Protein AF-A0A6J1TEY6-F1 (afdb_monomer)

Structure (mmCIF, N/CA/C/O backbone):
data_AF-A0A6J1TEY6-F1
#
_entry.id   AF-A0A6J1TEY6-F1
#
loop_
_atom_site.group_PDB
_atom_site.id
_atom_site.type_symbol
_atom_site.label_atom_id
_atom_site.label_alt_id
_atom_site.label_comp_id
_atom_site.label_asym_id
_atom_site.label_entity_id
_atom_site.label_seq_id
_atom_site.pdbx_PDB_ins_code
_atom_site.Cartn_x
_atom_site.Cartn_y
_atom_site.Cartn_z
_atom_site.occupancy
_atom_site.B_iso_or_equiv
_atom_site.auth_seq_id
_atom_site.auth_comp_id
_atom_site.auth_asym_id
_atom_site.auth_atom_id
_atom_site.pdbx_PDB_model_num
ATOM 1 N N . MET A 1 1 ? 63.073 -0.459 -42.921 1.00 37.31 1 MET A N 1
ATOM 2 C CA . MET A 1 1 ? 64.146 0.445 -42.456 1.00 37.31 1 MET A CA 1
ATOM 3 C C . MET A 1 1 ? 63.465 1.670 -41.885 1.00 37.31 1 MET A C 1
ATOM 5 O O . MET A 1 1 ? 62.864 2.419 -42.639 1.00 37.31 1 MET A O 1
ATOM 9 N N . ALA A 1 2 ? 63.424 1.766 -40.558 1.00 38.50 2 ALA A N 1
ATOM 10 C CA . ALA A 1 2 ? 62.817 2.881 -39.847 1.00 38.50 2 ALA A CA 1
ATOM 11 C C . ALA A 1 2 ? 63.891 3.942 -39.597 1.00 38.50 2 ALA A C 1
ATOM 13 O O . ALA A 1 2 ? 64.933 3.633 -39.025 1.00 38.50 2 ALA A O 1
ATOM 14 N N . ALA A 1 3 ? 63.623 5.167 -40.027 1.00 47.59 3 ALA A N 1
ATOM 15 C CA . ALA A 1 3 ? 64.292 6.358 -39.542 1.00 47.59 3 ALA A CA 1
ATOM 16 C C . ALA A 1 3 ? 63.214 7.430 -39.407 1.00 47.59 3 ALA A C 1
ATOM 18 O O . ALA A 1 3 ? 62.600 7.821 -40.396 1.00 47.59 3 ALA A O 1
ATOM 19 N N . SER A 1 4 ? 62.958 7.856 -38.177 1.00 41.41 4 SER A N 1
ATOM 20 C CA . SER A 1 4 ? 62.371 9.163 -37.924 1.00 41.41 4 SER A CA 1
ATOM 21 C C . SER A 1 4 ? 62.856 9.621 -36.557 1.00 41.41 4 SER A C 1
ATOM 23 O O . SER A 1 4 ? 62.302 9.270 -35.517 1.00 41.41 4 SER A O 1
ATOM 25 N N . ASP A 1 5 ? 63.960 10.357 -36.595 1.00 55.81 5 ASP A N 1
ATOM 26 C CA . ASP A 1 5 ? 64.395 11.256 -35.539 1.00 55.81 5 ASP A CA 1
ATOM 27 C C . ASP A 1 5 ? 63.301 12.287 -35.251 1.00 55.81 5 ASP A C 1
ATOM 29 O O . ASP A 1 5 ? 62.919 13.044 -36.140 1.00 55.81 5 ASP A O 1
ATOM 33 N N . THR A 1 6 ? 62.878 12.383 -33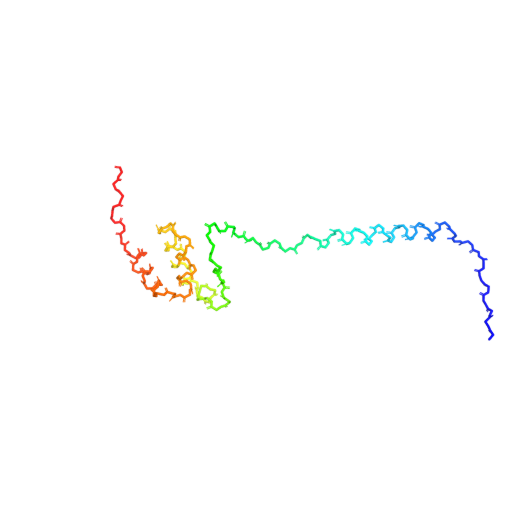.991 1.00 51.00 6 THR A N 1
ATOM 34 C CA . THR A 1 6 ? 62.522 13.663 -33.362 1.00 51.00 6 THR A CA 1
ATOM 35 C C . THR A 1 6 ? 62.900 13.607 -31.883 1.00 51.00 6 THR A C 1
ATOM 37 O O . THR A 1 6 ? 62.098 13.247 -31.023 1.00 51.00 6 THR A O 1
ATOM 40 N N . ASN A 1 7 ? 64.149 13.965 -31.586 1.00 49.22 7 ASN A N 1
ATOM 41 C CA . ASN A 1 7 ? 64.579 14.410 -30.266 1.00 49.22 7 ASN A CA 1
ATOM 42 C C . ASN A 1 7 ? 64.385 15.932 -30.193 1.00 49.22 7 ASN A C 1
ATOM 44 O O . ASN A 1 7 ? 65.042 16.674 -30.922 1.00 49.22 7 ASN A O 1
ATOM 48 N N . GLY A 1 8 ? 63.484 16.407 -29.331 1.00 47.94 8 GLY A N 1
ATOM 49 C CA . GLY A 1 8 ? 63.361 17.837 -29.064 1.00 47.94 8 GLY A CA 1
ATOM 50 C C . GLY A 1 8 ? 62.107 18.233 -28.289 1.00 47.94 8 GLY A C 1
ATOM 51 O O . GLY A 1 8 ? 61.031 18.318 -28.861 1.00 47.94 8 GLY A O 1
ATOM 52 N N . ARG A 1 9 ? 62.299 18.594 -27.011 1.00 45.91 9 ARG A N 1
ATOM 53 C CA . ARG A 1 9 ? 61.389 19.401 -26.162 1.00 45.91 9 ARG A CA 1
ATOM 54 C C . ARG A 1 9 ? 60.030 18.765 -25.820 1.00 45.91 9 ARG A C 1
ATOM 56 O O . ARG A 1 9 ? 59.016 19.076 -26.427 1.00 45.91 9 ARG A O 1
ATOM 63 N N . GLY A 1 10 ? 59.980 17.988 -24.733 1.00 43.03 10 GLY A N 1
ATOM 64 C CA . GLY A 1 10 ? 58.694 17.579 -24.135 1.00 43.03 10 GLY A CA 1
ATOM 65 C C . GLY A 1 10 ? 58.723 16.992 -22.716 1.00 43.03 10 GLY A C 1
ATOM 66 O O . GLY A 1 10 ? 57.665 16.668 -22.183 1.00 43.03 10 GLY A O 1
ATOM 67 N N . GLY A 1 11 ? 59.896 16.870 -22.079 1.00 44.81 11 GLY A N 1
ATOM 68 C CA . GLY A 1 11 ? 60.065 16.107 -20.830 1.00 44.81 11 GLY A CA 1
ATOM 69 C C . GLY A 1 11 ? 59.266 16.606 -19.617 1.00 44.81 11 GLY A C 1
ATOM 70 O O . GLY A 1 11 ? 58.921 15.807 -18.754 1.00 44.81 11 GLY A O 1
ATOM 71 N N . SER A 1 12 ? 58.908 17.893 -19.560 1.00 48.31 12 SER A N 1
ATOM 72 C CA . SER A 1 12 ? 58.092 18.444 -18.461 1.00 48.31 12 SER A CA 1
ATOM 73 C C . SER A 1 12 ? 56.587 18.432 -18.752 1.00 48.31 12 SER A C 1
ATOM 75 O O . SER A 1 12 ? 55.787 18.438 -17.820 1.00 48.31 12 SER A O 1
ATOM 77 N N . VAL A 1 13 ? 56.187 18.390 -20.029 1.00 50.53 13 VAL A N 1
ATOM 78 C CA . VAL A 1 13 ? 54.770 18.402 -20.437 1.00 50.53 13 VAL A CA 1
ATOM 79 C C . VAL A 1 13 ? 54.162 17.009 -20.278 1.00 50.53 13 VAL A C 1
ATOM 81 O O . VAL A 1 13 ? 53.042 16.894 -19.797 1.00 50.53 13 VAL A O 1
ATOM 84 N N . ALA A 1 14 ? 54.929 15.954 -20.575 1.00 53.53 14 ALA A N 1
ATOM 85 C CA . ALA A 1 14 ? 54.479 14.569 -20.437 1.00 53.53 14 ALA A CA 1
ATOM 86 C C . ALA A 1 14 ? 54.209 14.172 -18.973 1.00 53.53 14 ALA A C 1
ATOM 88 O O . ALA A 1 14 ? 53.196 13.545 -18.688 1.00 53.53 14 ALA A O 1
ATOM 89 N N . LEU A 1 15 ? 55.059 14.591 -18.026 1.00 57.12 15 LEU A N 1
ATOM 90 C CA . LEU A 1 15 ? 54.840 14.326 -16.597 1.00 57.12 15 LEU A CA 1
ATOM 91 C C . LEU A 1 15 ? 53.605 15.065 -16.065 1.00 57.12 15 LEU A C 1
ATOM 93 O O . LEU A 1 15 ? 52.786 14.468 -15.371 1.00 57.12 15 LEU A O 1
ATOM 97 N N . GLY A 1 16 ? 53.431 16.339 -16.435 1.00 59.16 16 GLY A N 1
ATOM 98 C CA . GLY A 1 16 ? 52.255 17.126 -16.050 1.00 59.16 16 GLY A CA 1
ATOM 99 C C . GLY A 1 16 ? 50.954 16.602 -16.668 1.00 59.16 16 GLY A C 1
ATOM 100 O O . GLY A 1 16 ? 49.934 16.540 -15.986 1.00 59.16 16 GLY A O 1
ATOM 101 N N . GLN A 1 17 ? 50.998 16.162 -17.930 1.00 67.06 17 GLN A N 1
ATOM 102 C CA . GLN A 1 17 ? 49.862 15.540 -18.617 1.00 67.06 17 GLN A CA 1
ATOM 103 C C . GLN A 1 17 ? 49.495 14.182 -18.012 1.00 67.06 17 GLN A C 1
ATOM 105 O O . GLN A 1 17 ? 48.311 13.917 -17.819 1.00 67.06 17 GLN A O 1
ATOM 110 N N . CYS A 1 18 ? 50.479 13.356 -17.643 1.00 71.75 18 CYS A N 1
ATOM 111 C CA . CYS A 1 18 ? 50.233 12.089 -16.954 1.00 71.75 18 CYS A CA 1
ATOM 112 C C . CYS A 1 18 ? 49.621 12.297 -15.564 1.00 71.75 18 CYS A C 1
ATOM 114 O O . CYS A 1 18 ? 48.720 11.555 -15.184 1.00 71.75 18 CYS A O 1
ATOM 116 N N . LEU A 1 19 ? 50.063 13.316 -14.819 1.00 77.69 19 LEU A N 1
ATOM 117 C CA . LEU A 1 19 ? 49.500 13.637 -13.505 1.00 77.69 19 LEU A CA 1
ATOM 118 C C . LEU A 1 19 ? 48.070 14.179 -13.610 1.00 77.69 19 LEU A C 1
ATOM 120 O O . LEU A 1 19 ? 47.204 13.742 -12.860 1.00 77.69 19 LEU A O 1
ATOM 124 N N . LEU A 1 20 ? 47.792 15.070 -14.567 1.00 78.38 20 LEU A N 1
ATOM 125 C CA . LEU A 1 20 ? 46.431 15.547 -14.834 1.00 78.38 20 LEU A CA 1
ATOM 126 C C . LEU A 1 20 ? 45.501 14.406 -15.255 1.00 78.38 20 LEU A C 1
ATOM 128 O O . LEU A 1 20 ? 44.392 14.305 -14.737 1.00 78.38 20 LEU A O 1
ATOM 132 N N . ALA A 1 21 ? 45.960 13.519 -16.141 1.00 83.06 21 ALA A N 1
ATOM 133 C CA . ALA A 1 21 ? 45.202 12.338 -16.536 1.00 83.06 21 ALA A CA 1
ATOM 134 C C . ALA A 1 21 ? 44.947 11.410 -15.338 1.00 83.06 21 ALA A C 1
ATOM 136 O O . ALA A 1 21 ? 43.818 10.972 -15.143 1.00 83.06 21 ALA A O 1
ATOM 137 N N . ALA A 1 22 ? 45.955 11.174 -14.492 1.00 82.88 22 ALA A N 1
ATOM 138 C CA . ALA A 1 22 ? 45.809 10.365 -13.284 1.00 82.88 22 ALA A CA 1
ATOM 139 C C . ALA A 1 22 ? 44.807 10.976 -12.288 1.00 82.88 22 ALA A C 1
ATOM 141 O O . ALA A 1 22 ? 43.991 10.248 -11.729 1.00 82.88 22 ALA A O 1
ATOM 14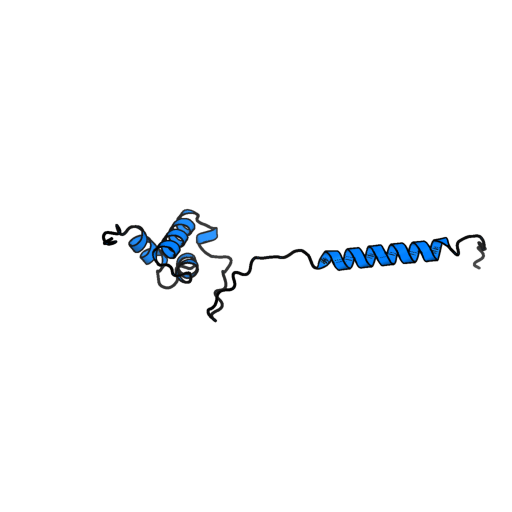2 N N . VAL A 1 23 ? 44.811 12.302 -12.106 1.00 85.31 23 VAL A N 1
ATOM 143 C CA . VAL A 1 23 ? 43.855 13.011 -11.235 1.00 85.31 23 VAL A CA 1
ATOM 144 C C . VAL A 1 23 ? 42.435 12.964 -11.803 1.00 85.31 23 VAL A C 1
ATOM 146 O O . VAL A 1 23 ? 41.494 12.708 -11.057 1.00 85.31 23 VAL A O 1
ATOM 149 N N . LEU A 1 24 ? 42.259 13.159 -13.114 1.00 80.56 24 LEU A N 1
ATOM 150 C CA . LEU A 1 24 ? 40.945 13.081 -13.764 1.00 80.56 24 LEU A CA 1
ATOM 151 C C . LEU A 1 24 ? 40.369 11.660 -13.722 1.00 80.56 24 LEU A C 1
ATOM 153 O O . LEU A 1 24 ? 39.186 11.496 -13.436 1.00 80.56 24 LEU A O 1
ATOM 157 N N . VAL A 1 25 ? 41.204 10.639 -13.941 1.00 84.75 25 VAL A N 1
ATOM 158 C CA . VAL A 1 25 ? 40.811 9.226 -13.835 1.00 84.75 25 VAL A CA 1
ATOM 159 C C . VAL A 1 25 ? 40.457 8.868 -12.391 1.00 84.75 25 VAL A C 1
ATOM 161 O O . VAL A 1 25 ? 39.417 8.255 -12.162 1.00 84.75 25 VAL A O 1
ATOM 164 N N . ALA A 1 26 ? 41.252 9.303 -11.407 1.00 81.75 26 ALA A N 1
ATOM 165 C CA . ALA A 1 26 ? 40.945 9.098 -9.991 1.00 81.75 26 ALA A CA 1
ATOM 166 C C . ALA A 1 26 ? 39.638 9.797 -9.569 1.00 81.75 26 ALA A C 1
ATOM 168 O O . ALA A 1 26 ? 38.844 9.219 -8.832 1.00 81.75 26 ALA A O 1
ATOM 169 N N . CYS A 1 27 ? 39.381 11.008 -10.071 1.00 80.00 27 CYS A N 1
ATOM 170 C CA . CYS A 1 27 ? 38.148 11.749 -9.806 1.00 80.00 27 CYS A CA 1
ATOM 171 C C . CYS A 1 27 ? 36.929 11.062 -10.445 1.00 80.00 27 CYS A C 1
ATOM 173 O O . CYS A 1 27 ? 35.912 10.879 -9.786 1.00 80.00 27 CYS A O 1
ATOM 175 N N . ALA A 1 28 ? 37.046 10.595 -11.693 1.00 77.75 28 ALA A N 1
ATOM 176 C CA . ALA A 1 28 ? 35.985 9.843 -12.363 1.00 77.75 28 ALA A CA 1
ATOM 177 C C . ALA A 1 28 ? 35.666 8.515 -11.650 1.00 77.75 28 ALA A C 1
ATOM 179 O O . ALA A 1 28 ? 34.494 8.182 -11.492 1.00 77.75 28 ALA A O 1
ATOM 180 N N . LEU A 1 29 ? 36.685 7.796 -11.161 1.00 76.69 29 LEU A N 1
ATOM 181 C CA . LEU A 1 29 ? 36.517 6.579 -10.353 1.00 76.69 29 LEU A CA 1
ATOM 182 C C . LEU A 1 29 ? 35.823 6.868 -9.013 1.00 76.69 29 LEU A C 1
ATOM 184 O O . LEU A 1 29 ? 34.955 6.105 -8.598 1.00 76.69 29 LEU A O 1
ATOM 188 N N . ALA A 1 30 ? 36.163 7.982 -8.357 1.00 70.69 30 ALA A N 1
ATOM 189 C CA . ALA A 1 30 ? 35.520 8.396 -7.110 1.00 70.69 30 ALA A CA 1
ATOM 190 C C . ALA A 1 30 ? 34.049 8.814 -7.308 1.00 70.69 30 ALA A C 1
ATOM 192 O O . ALA A 1 30 ? 33.228 8.607 -6.417 1.00 70.69 30 ALA A O 1
ATOM 193 N N . LEU A 1 31 ? 33.693 9.358 -8.477 1.00 70.44 31 LEU A N 1
ATOM 194 C CA . LEU A 1 31 ? 32.319 9.762 -8.799 1.00 70.44 31 LEU A CA 1
ATOM 195 C C . LEU A 1 31 ? 31.382 8.580 -9.117 1.00 70.44 31 LEU A C 1
ATOM 197 O O . LEU A 1 31 ? 30.167 8.757 -9.084 1.00 70.44 31 LEU A O 1
ATOM 201 N N . GLN A 1 32 ? 31.899 7.374 -9.386 1.00 64.12 32 GLN A N 1
ATOM 202 C CA . GLN A 1 32 ? 31.063 6.213 -9.736 1.00 64.12 32 GLN A CA 1
ATOM 203 C C . GLN A 1 32 ? 30.453 5.460 -8.542 1.00 64.12 32 GLN A C 1
ATOM 205 O O . GLN A 1 32 ? 29.650 4.558 -8.755 1.00 64.12 32 GLN A O 1
ATOM 210 N N . GLN A 1 33 ? 30.755 5.827 -7.293 1.00 60.41 33 GLN A N 1
ATOM 211 C CA . GLN A 1 33 ? 30.126 5.206 -6.112 1.00 60.41 33 GLN A CA 1
ATOM 212 C C . GLN A 1 33 ? 28.875 5.951 -5.615 1.00 60.41 33 GLN A C 1
ATOM 214 O O . GLN A 1 33 ? 28.396 5.701 -4.512 1.00 60.41 33 GLN A O 1
ATOM 219 N N . GLY A 1 34 ? 28.357 6.892 -6.409 1.00 65.19 34 GLY A N 1
ATOM 220 C CA . GLY A 1 34 ? 27.394 7.886 -5.951 1.00 65.19 34 GLY A CA 1
ATOM 221 C C . GLY A 1 34 ? 26.045 7.899 -6.659 1.00 65.19 34 GLY A C 1
ATOM 222 O O . GLY A 1 34 ? 25.482 8.979 -6.758 1.00 65.19 34 GLY A O 1
ATOM 223 N N . VAL A 1 35 ? 25.511 6.788 -7.177 1.00 63.72 35 VAL A N 1
ATOM 224 C CA . VAL A 1 35 ? 24.068 6.716 -7.469 1.00 63.72 35 VAL A CA 1
ATOM 225 C C . VAL A 1 35 ? 23.629 5.264 -7.631 1.00 63.72 35 VAL A C 1
ATOM 227 O O . VAL A 1 35 ? 24.003 4.621 -8.593 1.00 63.72 35 VAL A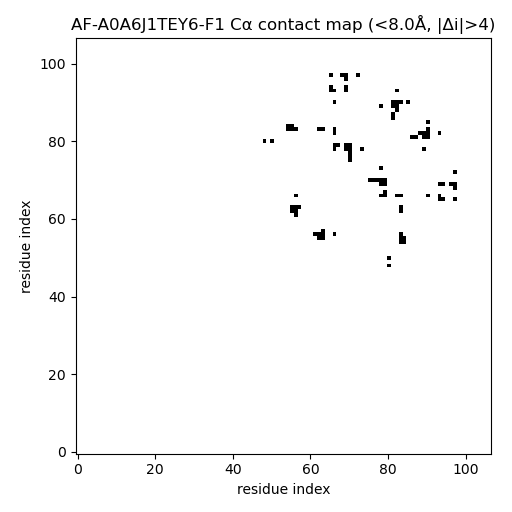 O 1
ATOM 230 N N . GLU A 1 36 ? 22.925 4.749 -6.628 1.00 61.03 36 GLU A N 1
ATOM 231 C CA . GLU A 1 36 ? 21.713 3.915 -6.704 1.00 61.03 36 GLU A CA 1
ATOM 232 C C . GLU A 1 36 ? 21.183 3.849 -5.266 1.00 61.03 36 GLU A C 1
ATOM 234 O O . GLU A 1 36 ? 21.209 2.823 -4.592 1.00 61.03 36 GLU A O 1
ATOM 239 N N . ALA A 1 37 ? 20.766 5.003 -4.737 1.00 57.75 37 ALA A N 1
ATOM 240 C CA . ALA A 1 37 ? 19.978 5.018 -3.515 1.00 57.75 37 ALA A CA 1
ATOM 241 C C . ALA A 1 37 ? 18.542 4.626 -3.886 1.00 57.75 37 ALA A C 1
ATOM 243 O O . ALA A 1 37 ? 17.662 5.479 -3.973 1.00 57.75 37 ALA A O 1
ATOM 244 N N . VAL A 1 38 ? 18.304 3.335 -4.135 1.00 65.56 38 VAL A N 1
ATOM 245 C CA . VAL A 1 38 ? 16.966 2.783 -3.905 1.00 65.56 38 VAL A CA 1
ATOM 246 C C . VAL A 1 38 ? 16.773 2.871 -2.392 1.00 65.56 38 VAL A C 1
ATOM 248 O O . VAL A 1 38 ? 17.584 2.295 -1.662 1.00 65.56 38 VAL A O 1
ATOM 251 N N . PRO A 1 39 ? 15.786 3.624 -1.877 1.00 54.19 39 PRO A N 1
ATOM 252 C CA . PRO A 1 39 ? 15.532 3.629 -0.449 1.00 54.19 39 PRO A CA 1
ATOM 253 C C . PRO A 1 39 ? 15.057 2.229 -0.051 1.00 54.19 39 PRO A C 1
ATOM 255 O O . PRO A 1 39 ? 13.889 1.884 -0.215 1.00 54.19 39 PRO A O 1
ATOM 258 N N . VAL A 1 40 ? 15.974 1.407 0.464 1.00 56.22 40 VAL A N 1
ATOM 259 C CA . VAL A 1 40 ? 15.617 0.201 1.207 1.00 56.22 40 VAL A CA 1
ATOM 260 C C . VAL A 1 40 ? 14.998 0.698 2.503 1.00 56.22 40 VAL A C 1
ATOM 262 O O . VAL A 1 40 ? 15.681 1.206 3.390 1.00 56.22 40 VAL A O 1
ATOM 265 N N . TYR A 1 41 ? 13.678 0.620 2.591 1.00 62.59 41 TYR A N 1
ATOM 266 C CA . TYR A 1 41 ? 12.983 0.753 3.856 1.00 62.59 41 TYR A CA 1
ATOM 267 C C . TYR A 1 41 ? 13.460 -0.403 4.750 1.00 62.59 41 TYR A C 1
ATOM 269 O O . TYR A 1 41 ? 13.184 -1.570 4.485 1.00 62.59 41 TYR A O 1
ATOM 277 N N . GLU A 1 42 ? 14.255 -0.098 5.777 1.00 48.38 42 GLU A N 1
ATOM 278 C CA . GLU A 1 42 ? 14.746 -1.099 6.727 1.00 48.38 42 GLU A CA 1
ATOM 279 C C . GLU A 1 42 ? 13.567 -1.584 7.584 1.00 48.38 42 GLU A C 1
ATOM 281 O O . GLU A 1 42 ? 13.167 -0.950 8.564 1.00 48.38 42 GLU A O 1
ATOM 286 N N . PHE A 1 43 ? 12.946 -2.687 7.165 1.00 51.81 43 PHE A N 1
ATOM 287 C CA . PHE A 1 43 ? 11.825 -3.297 7.863 1.00 51.81 43 PHE A CA 1
ATOM 288 C C . PHE A 1 43 ? 12.349 -4.319 8.876 1.00 51.81 43 PHE A C 1
ATOM 290 O O . PHE A 1 43 ? 12.932 -5.337 8.517 1.00 51.81 43 PHE A O 1
ATOM 297 N N . LYS A 1 44 ? 12.155 -4.050 10.170 1.00 49.91 44 LYS A N 1
ATOM 298 C CA . LYS A 1 44 ? 12.575 -4.932 11.267 1.00 49.91 44 LYS A CA 1
ATOM 299 C C . LYS A 1 44 ? 11.591 -6.105 11.434 1.00 49.91 44 LYS A C 1
ATOM 301 O O . LYS A 1 44 ? 10.868 -6.173 12.427 1.00 49.91 44 LYS A O 1
ATOM 306 N N . HIS A 1 45 ? 11.535 -6.999 10.446 1.00 56.50 45 HIS A N 1
ATOM 307 C CA . HIS A 1 45 ? 11.046 -8.378 10.575 1.00 56.50 45 HIS A CA 1
ATOM 308 C C . HIS A 1 45 ? 11.612 -9.243 9.438 1.00 56.50 45 HIS A C 1
ATOM 310 O O . HIS A 1 45 ? 11.605 -8.842 8.280 1.00 56.50 45 HIS A O 1
ATOM 316 N N . GLU A 1 46 ? 12.138 -10.407 9.806 1.00 57.59 46 GLU A N 1
ATOM 317 C CA . GLU A 1 46 ? 13.017 -11.286 9.023 1.00 57.59 46 GLU A CA 1
ATOM 318 C C . GLU A 1 46 ? 12.268 -12.204 8.035 1.00 57.59 46 GLU A C 1
ATOM 320 O O . GLU A 1 46 ? 12.504 -13.404 7.987 1.00 57.59 46 GLU A O 1
ATOM 325 N N . GLU A 1 47 ? 11.380 -11.657 7.203 1.00 54.75 47 GLU A N 1
ATOM 326 C CA . GLU A 1 47 ? 10.810 -12.412 6.080 1.00 54.75 47 GLU A CA 1
ATOM 327 C C . GLU A 1 47 ? 10.828 -11.547 4.818 1.00 54.75 47 GLU A C 1
ATOM 329 O O . GLU A 1 47 ? 10.286 -10.442 4.771 1.00 54.75 47 GLU A O 1
ATOM 334 N N . SER A 1 48 ? 11.562 -12.010 3.808 1.00 46.16 48 SER A N 1
ATOM 335 C CA . SER A 1 48 ? 11.823 -11.280 2.574 1.00 46.16 48 SER A CA 1
ATOM 336 C C . SER A 1 48 ? 10.563 -11.221 1.715 1.00 46.16 48 SER A C 1
ATOM 338 O O . SER A 1 48 ? 10.339 -12.084 0.868 1.00 46.16 48 SER A O 1
ATOM 340 N N . VAL A 1 49 ? 9.752 -10.185 1.909 1.00 54.59 49 VAL A N 1
ATOM 341 C CA . VAL A 1 49 ? 8.683 -9.838 0.974 1.00 54.59 49 VAL A CA 1
ATOM 342 C C . VAL A 1 49 ? 9.334 -9.327 -0.310 1.00 54.59 49 VAL A C 1
ATOM 344 O O . VAL A 1 49 ? 9.742 -8.169 -0.415 1.00 54.59 49 VAL A O 1
ATOM 347 N N . THR A 1 50 ? 9.475 -10.208 -1.295 1.00 50.50 50 THR A N 1
ATOM 348 C CA . THR A 1 50 ? 9.820 -9.821 -2.660 1.00 50.50 50 THR A CA 1
ATOM 349 C C . THR A 1 50 ? 8.626 -9.084 -3.249 1.00 50.50 50 THR A C 1
ATOM 351 O O . THR A 1 50 ? 7.608 -9.709 -3.534 1.00 50.50 50 THR A O 1
ATOM 354 N N . ILE A 1 51 ? 8.728 -7.764 -3.438 1.00 59.03 51 ILE A N 1
ATOM 355 C CA . ILE A 1 51 ? 7.756 -7.024 -4.253 1.00 59.03 51 ILE A CA 1
ATOM 356 C C . ILE A 1 51 ? 7.951 -7.504 -5.694 1.00 59.03 51 ILE A C 1
ATOM 358 O O . ILE A 1 51 ? 8.807 -7.004 -6.423 1.00 59.03 51 ILE A O 1
ATOM 362 N N . ALA A 1 52 ? 7.232 -8.561 -6.070 1.00 56.94 52 ALA A N 1
ATOM 363 C CA . ALA A 1 52 ? 7.238 -9.077 -7.425 1.00 56.94 52 ALA A CA 1
ATOM 364 C C . ALA A 1 52 ? 6.672 -8.005 -8.363 1.00 56.94 52 ALA A C 1
ATOM 366 O O . ALA A 1 52 ? 5.701 -7.330 -8.029 1.00 56.94 52 ALA A O 1
ATOM 367 N N . ALA A 1 53 ? 7.266 -7.873 -9.549 1.00 54.53 53 ALA A N 1
ATOM 368 C CA . ALA A 1 53 ? 6.882 -6.900 -10.573 1.00 54.53 53 ALA A CA 1
ATOM 369 C C . ALA A 1 53 ? 5.474 -7.127 -11.181 1.00 54.53 53 ALA A C 1
ATOM 371 O O . ALA A 1 53 ? 5.109 -6.443 -12.132 1.00 54.53 53 ALA A O 1
ATOM 372 N N . ASP A 1 54 ? 4.705 -8.082 -10.646 1.00 60.41 54 ASP A N 1
ATOM 373 C CA . ASP A 1 54 ? 3.331 -8.428 -11.030 1.00 60.41 54 ASP A CA 1
ATOM 374 C C . ASP A 1 54 ? 2.361 -8.244 -9.848 1.00 60.41 54 ASP A C 1
ATOM 376 O O . ASP A 1 54 ? 1.546 -9.093 -9.500 1.00 60.41 54 ASP A O 1
ATOM 380 N N . ASN A 1 55 ? 2.505 -7.129 -9.146 1.00 72.88 55 ASN A N 1
ATOM 381 C CA . ASN A 1 55 ? 1.617 -6.696 -8.078 1.00 72.88 55 ASN A CA 1
ATOM 382 C C . ASN A 1 55 ? 0.513 -5.798 -8.654 1.00 72.88 55 ASN A C 1
ATOM 384 O O . ASN A 1 55 ? 0.766 -4.834 -9.381 1.00 72.88 55 ASN A O 1
ATOM 388 N N . ALA A 1 56 ? -0.737 -6.081 -8.280 1.00 82.19 56 ALA A N 1
ATOM 389 C CA . ALA A 1 56 ? -1.907 -5.360 -8.786 1.00 82.19 56 ALA A CA 1
ATOM 390 C C . ALA A 1 56 ? -1.868 -3.855 -8.468 1.00 82.19 56 ALA A C 1
ATOM 392 O O . ALA A 1 56 ? -2.474 -3.063 -9.180 1.00 82.19 56 ALA A O 1
ATOM 393 N N . CYS A 1 57 ? -1.105 -3.464 -7.446 1.00 86.81 57 CYS A N 1
ATOM 394 C CA . CYS A 1 57 ? -0.901 -2.071 -7.060 1.00 86.81 57 CYS A CA 1
ATOM 395 C C . CYS A 1 57 ? -0.126 -1.238 -8.096 1.00 86.81 57 CYS A C 1
ATOM 397 O O . CYS A 1 57 ? -0.376 -0.049 -8.184 1.00 86.81 57 CYS A O 1
ATOM 399 N N . TYR A 1 58 ? 0.776 -1.811 -8.908 1.00 85.69 58 TYR A N 1
ATOM 400 C CA . TYR A 1 58 ? 1.420 -1.030 -9.986 1.00 85.69 58 TYR A CA 1
ATOM 401 C C . TYR A 1 58 ? 0.562 -0.934 -11.249 1.00 85.69 58 TYR A C 1
ATOM 403 O O . TYR A 1 58 ? 0.779 -0.054 -12.078 1.00 85.69 58 TYR A O 1
ATOM 411 N N . GLN A 1 59 ? -0.391 -1.851 -11.414 1.00 86.81 59 GLN A N 1
ATOM 412 C CA . GLN A 1 59 ? -1.238 -1.927 -12.605 1.00 86.81 59 GLN A CA 1
ATOM 413 C C . GLN A 1 59 ? -2.584 -1.217 -12.417 1.00 86.81 59 GLN A C 1
ATOM 415 O O . GLN A 1 59 ? -3.229 -0.870 -13.404 1.00 86.81 59 GLN A O 1
ATOM 420 N N . ASN A 1 60 ? -3.019 -1.013 -11.171 1.00 89.12 60 ASN A N 1
ATOM 421 C CA . ASN A 1 60 ? -4.319 -0.449 -10.847 1.00 89.12 60 ASN A CA 1
ATOM 422 C C . ASN A 1 60 ? -4.224 0.510 -9.648 1.00 89.12 60 ASN A C 1
ATOM 424 O O . ASN A 1 60 ? -4.026 0.084 -8.510 1.00 89.12 60 ASN A O 1
ATOM 428 N N . GLU A 1 61 ? -4.414 1.800 -9.930 1.00 91.19 61 GLU A N 1
ATOM 429 C CA . GLU A 1 61 ? -4.393 2.891 -8.947 1.00 91.19 61 GLU A CA 1
ATOM 430 C C . GLU A 1 61 ? -5.476 2.718 -7.870 1.00 91.19 61 GLU A C 1
ATOM 432 O O . GLU A 1 61 ? -5.206 2.924 -6.692 1.00 91.19 61 GLU A O 1
ATOM 437 N N . GLU A 1 62 ? -6.673 2.232 -8.223 1.00 90.94 62 GLU A N 1
ATOM 438 C CA . GLU A 1 62 ? -7.754 2.004 -7.249 1.00 90.94 62 GLU A CA 1
ATOM 439 C C . GLU A 1 62 ? -7.372 0.917 -6.231 1.00 90.94 62 GLU A C 1
ATOM 441 O O . GLU A 1 62 ? -7.676 1.013 -5.039 1.00 90.94 62 GLU A O 1
ATOM 446 N N . VAL A 1 63 ? -6.664 -0.122 -6.691 1.00 90.88 63 VAL A N 1
ATOM 447 C CA . VAL A 1 63 ? -6.150 -1.187 -5.818 1.00 90.88 63 VAL A CA 1
ATOM 448 C C . VAL A 1 63 ? -5.028 -0.653 -4.933 1.00 90.88 63 VAL A C 1
ATOM 450 O O . VAL A 1 63 ? -4.977 -0.980 -3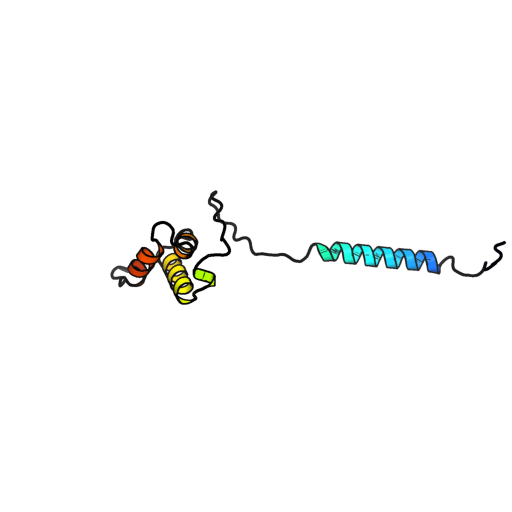.747 1.00 90.88 63 VAL A O 1
ATOM 453 N N . GLU A 1 64 ? -4.151 0.188 -5.482 1.00 92.00 64 GLU A N 1
ATOM 454 C CA . GLU A 1 64 ? -3.095 0.843 -4.716 1.00 92.00 64 GLU A CA 1
ATOM 455 C C . GLU A 1 64 ? -3.678 1.692 -3.580 1.00 92.00 64 GLU A C 1
ATOM 457 O O . GLU A 1 64 ? -3.317 1.492 -2.417 1.00 92.00 64 GLU A O 1
ATOM 462 N N . GLU A 1 65 ? -4.620 2.585 -3.887 1.00 93.25 65 GLU A N 1
ATOM 463 C CA . GLU A 1 65 ? -5.271 3.449 -2.903 1.00 93.25 65 GLU A CA 1
ATOM 464 C C . GLU A 1 65 ? -5.949 2.635 -1.796 1.00 93.25 65 GLU A C 1
ATOM 466 O O . GLU A 1 65 ? -5.755 2.917 -0.605 1.00 93.25 65 GLU A O 1
ATOM 471 N N . LEU A 1 66 ? -6.682 1.576 -2.161 1.00 92.62 66 LEU A N 1
ATOM 472 C CA . LEU A 1 66 ? -7.313 0.676 -1.199 1.00 92.62 66 LEU A CA 1
ATOM 473 C C . LEU A 1 66 ? -6.277 0.054 -0.251 1.00 92.62 66 LEU A C 1
ATOM 475 O O . LEU A 1 66 ? -6.436 0.108 0.975 1.00 92.62 66 LEU A O 1
ATOM 479 N N . CYS A 1 67 ? -5.203 -0.515 -0.801 1.00 92.44 67 CYS A N 1
ATOM 480 C CA . CYS A 1 67 ? -4.160 -1.167 -0.017 1.00 92.44 67 CYS A CA 1
ATOM 481 C C . CYS A 1 67 ? -3.401 -0.167 0.874 1.00 92.44 67 CYS A C 1
ATOM 483 O O . CYS A 1 67 ? -3.128 -0.466 2.044 1.00 92.44 67 CYS A O 1
ATOM 485 N N . GLN A 1 68 ? -3.126 1.048 0.385 1.00 92.06 68 GLN A N 1
ATOM 486 C CA . GLN A 1 68 ? -2.523 2.128 1.175 1.00 92.06 68 GLN A CA 1
ATOM 487 C C . GLN A 1 68 ? -3.434 2.554 2.341 1.00 92.06 68 GLN A C 1
ATOM 489 O O . GLN A 1 68 ? -2.985 2.677 3.489 1.00 92.06 68 GLN A O 1
ATOM 494 N N . MET A 1 69 ? -4.731 2.751 2.084 1.00 91.38 69 MET A N 1
ATOM 495 C CA . MET A 1 69 ? -5.716 3.111 3.110 1.00 91.38 69 MET A CA 1
ATOM 496 C C . MET A 1 69 ? -5.865 2.016 4.167 1.00 91.38 69 MET A C 1
ATOM 498 O O . MET A 1 69 ? -5.924 2.311 5.368 1.00 91.38 69 MET A O 1
ATOM 502 N N . CYS A 1 70 ? 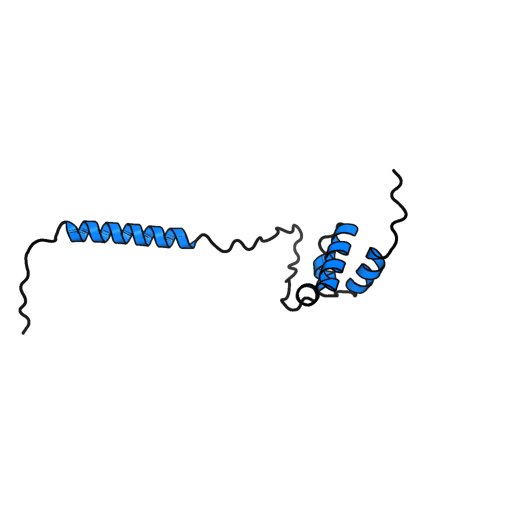-5.890 0.758 3.734 1.00 91.75 70 CYS A N 1
ATOM 503 C CA . CYS A 1 70 ? -5.998 -0.401 4.604 1.00 91.75 70 CYS A CA 1
ATOM 504 C C . CYS A 1 70 ? -4.791 -0.513 5.549 1.00 91.75 70 CYS A C 1
ATOM 506 O O . CYS A 1 70 ? -4.962 -0.588 6.771 1.00 91.75 70 CYS A O 1
ATOM 508 N N . ALA A 1 71 ? -3.567 -0.401 5.025 1.00 91.88 71 ALA A N 1
ATOM 509 C CA . ALA A 1 71 ? -2.346 -0.378 5.836 1.00 91.88 71 ALA A CA 1
ATOM 510 C C . ALA A 1 71 ? -2.340 0.796 6.838 1.00 91.88 71 ALA A C 1
ATOM 512 O O . ALA A 1 71 ? -2.007 0.641 8.018 1.00 91.88 71 ALA A O 1
ATOM 513 N N . LYS A 1 72 ? -2.807 1.978 6.413 1.00 89.50 72 LYS A N 1
ATOM 514 C CA . LYS A 1 72 ? -2.892 3.172 7.270 1.00 89.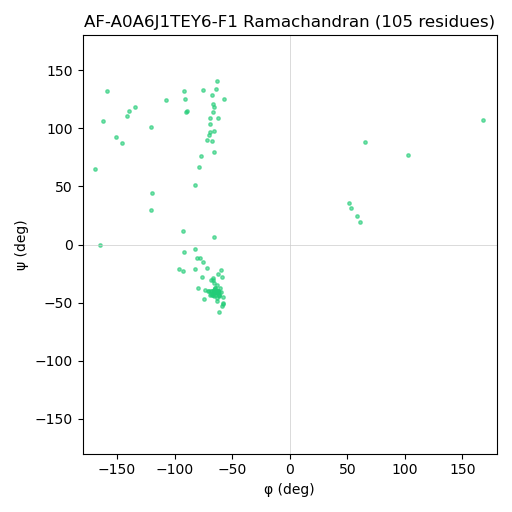50 72 LYS A CA 1
ATOM 515 C C . LYS A 1 72 ? -3.883 3.022 8.427 1.00 89.50 72 LYS A C 1
ATOM 517 O O . LYS A 1 72 ? -3.615 3.553 9.517 1.00 89.50 72 LYS A O 1
ATOM 522 N N . LYS A 1 73 ? -5.023 2.359 8.200 1.00 89.62 73 LYS A N 1
ATOM 523 C CA . LYS A 1 73 ? -6.047 2.108 9.229 1.00 89.62 73 LYS A CA 1
ATOM 524 C C . LYS A 1 73 ? -5.609 1.023 10.211 1.00 89.62 73 LYS A C 1
ATOM 526 O O . LYS A 1 73 ? -5.697 1.242 11.415 1.00 89.62 73 LYS A O 1
ATOM 531 N N . THR A 1 74 ? -5.099 -0.096 9.705 1.00 89.81 74 THR A N 1
ATOM 532 C CA . THR A 1 74 ? -4.672 -1.249 10.519 1.00 89.81 74 THR A CA 1
ATOM 533 C C . THR A 1 74 ? -3.387 -1.000 11.298 1.00 89.81 74 THR A C 1
ATOM 535 O O . THR A 1 74 ? -3.126 -1.695 12.275 1.00 89.81 74 THR A O 1
ATOM 538 N N . LYS A 1 75 ? -2.583 -0.013 10.873 1.00 87.88 75 LYS A N 1
ATOM 539 C CA . LYS A 1 75 ? -1.238 0.258 11.408 1.00 87.88 75 LYS A CA 1
ATOM 540 C C . LYS A 1 75 ? -0.270 -0.912 11.220 1.00 87.88 75 LYS A C 1
ATOM 542 O O . LYS A 1 75 ? 0.756 -0.963 11.894 1.00 87.88 75 LYS A O 1
ATOM 547 N N . SER A 1 76 ? -0.574 -1.820 10.295 1.00 84.88 76 SER A N 1
ATOM 548 C CA . SER A 1 76 ? 0.297 -2.930 9.935 1.00 84.88 76 SER A CA 1
ATOM 549 C C . SER A 1 76 ? 0.900 -2.687 8.561 1.00 84.88 76 SER A C 1
ATOM 551 O O . SER A 1 76 ? 0.195 -2.490 7.575 1.00 84.88 76 SER A O 1
ATOM 553 N N . ASN A 1 77 ? 2.225 -2.724 8.497 1.00 82.25 77 ASN A N 1
ATOM 554 C CA . ASN A 1 77 ? 2.965 -2.567 7.247 1.00 82.25 77 ASN A CA 1
ATOM 555 C C . ASN A 1 77 ? 3.017 -3.866 6.424 1.00 82.25 77 ASN A C 1
ATOM 557 O O . ASN A 1 77 ? 3.410 -3.823 5.266 1.00 82.25 77 ASN A O 1
ATOM 561 N N . VAL A 1 78 ? 2.615 -5.005 7.004 1.00 86.38 78 VAL A N 1
ATOM 562 C CA . VAL A 1 78 ? 2.514 -6.298 6.299 1.00 86.38 78 VAL A CA 1
ATOM 563 C C . VAL A 1 78 ? 1.263 -6.335 5.417 1.00 86.38 78 VAL A C 1
ATOM 565 O O . VAL A 1 78 ? 1.248 -6.957 4.363 1.00 86.38 78 VAL A O 1
ATOM 568 N N . VAL A 1 79 ? 0.221 -5.593 5.800 1.00 89.62 79 VAL A N 1
ATOM 569 C CA . VAL A 1 79 ? -1.056 -5.564 5.072 1.00 89.62 79 VAL A CA 1
ATOM 570 C C . VAL A 1 79 ? -0.897 -5.007 3.658 1.00 89.62 79 VAL A C 1
ATOM 572 O O . VAL A 1 79 ? -1.565 -5.481 2.748 1.00 89.62 79 VAL A O 1
ATOM 575 N N . TYR A 1 80 ? -0.003 -4.036 3.451 1.00 89.06 80 TYR A N 1
ATOM 576 C CA . TYR A 1 80 ? 0.210 -3.435 2.134 1.00 89.06 80 TYR A CA 1
ATOM 577 C C . TYR A 1 80 ? 0.691 -4.453 1.079 1.00 89.06 80 TYR A C 1
ATOM 579 O O . TYR A 1 80 ? -0.019 -4.643 0.089 1.00 89.06 80 TYR A O 1
ATOM 587 N N . PRO A 1 81 ? 1.829 -5.156 1.263 1.00 89.12 81 PRO A N 1
ATOM 588 C CA . PRO A 1 81 ? 2.283 -6.139 0.285 1.00 89.12 81 PRO A CA 1
ATOM 589 C C 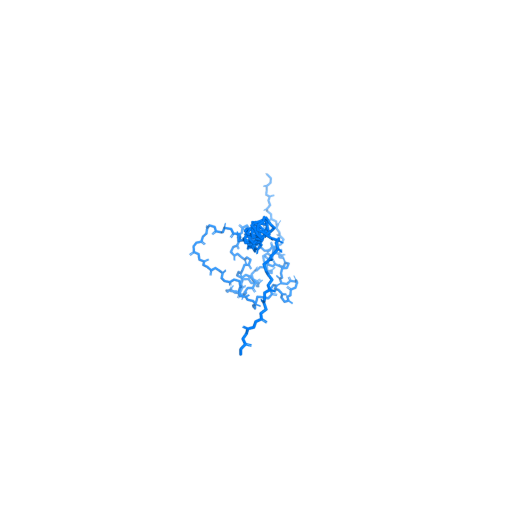. PRO A 1 81 ? 1.349 -7.348 0.146 1.00 89.12 81 PRO A C 1
ATOM 591 O O . PRO A 1 81 ? 1.202 -7.838 -0.973 1.00 89.12 81 PRO A O 1
ATOM 594 N N . MET A 1 82 ? 0.680 -7.796 1.219 1.00 89.38 82 MET A N 1
ATOM 595 C CA . MET A 1 82 ? -0.294 -8.896 1.114 1.00 89.38 82 MET A CA 1
ATOM 596 C C . MET A 1 82 ? -1.537 -8.475 0.316 1.00 89.38 82 MET A C 1
ATOM 598 O O . MET A 1 82 ? -1.997 -9.210 -0.551 1.00 89.38 82 MET A O 1
ATOM 602 N N . CYS A 1 83 ? -2.027 -7.245 0.502 1.00 91.06 83 CYS A N 1
ATOM 603 C CA . CYS A 1 83 ? -3.134 -6.685 -0.281 1.00 91.06 83 CYS A CA 1
ATOM 604 C C . CYS A 1 83 ? -2.775 -6.523 -1.771 1.00 91.06 83 CYS A C 1
ATOM 606 O O . CYS A 1 83 ? -3.568 -6.860 -2.660 1.00 91.06 83 CYS A O 1
ATOM 608 N N . CYS A 1 84 ? -1.551 -6.066 -2.058 1.00 89.56 84 CYS A N 1
ATOM 609 C CA . CYS A 1 84 ? -1.065 -5.902 -3.428 1.00 89.56 84 CYS A CA 1
ATOM 610 C C . CYS A 1 84 ? -0.904 -7.233 -4.179 1.00 89.56 84 CYS A C 1
ATOM 612 O O . CYS A 1 84 ? -1.098 -7.262 -5.396 1.00 89.56 84 CYS A O 1
ATOM 614 N N . GLN A 1 85 ? -0.595 -8.319 -3.467 1.00 88.69 85 GLN A N 1
ATOM 615 C CA . GLN A 1 85 ? -0.493 -9.676 -4.018 1.00 88.69 85 GLN A CA 1
ATOM 616 C C . GLN A 1 85 ? -1.809 -10.470 -3.937 1.00 88.69 85 GLN A C 1
ATOM 618 O O . GLN A 1 85 ? -1.898 -11.549 -4.508 1.00 88.69 85 GLN A O 1
ATOM 623 N N . ASP A 1 86 ? -2.836 -9.920 -3.280 1.00 85.88 86 ASP A N 1
ATOM 624 C CA . ASP A 1 86 ? -4.063 -10.642 -2.900 1.00 85.88 86 ASP A CA 1
ATOM 625 C C . ASP A 1 86 ? -3.789 -11.956 -2.150 1.00 85.88 86 ASP A C 1
ATOM 627 O O . ASP A 1 86 ? -4.488 -12.957 -2.317 1.00 85.88 86 ASP A O 1
ATOM 631 N N . GLU A 1 87 ? -2.747 -11.959 -1.318 1.00 84.62 87 GLU A N 1
ATOM 632 C CA . GLU A 1 87 ? -2.463 -13.093 -0.447 1.00 84.62 87 GLU A CA 1
ATOM 633 C C . GLU A 1 87 ? -3.602 -13.254 0.558 1.00 84.62 87 GLU A C 1
ATOM 635 O O . GLU A 1 87 ? -4.060 -12.273 1.139 1.00 84.62 87 GLU A O 1
ATOM 640 N N . GLU A 1 88 ? -4.075 -14.488 0.739 1.00 85.00 88 GLU A N 1
ATOM 641 C CA . GLU A 1 88 ? -5.138 -14.837 1.695 1.00 85.00 88 GLU A CA 1
ATOM 642 C C . GLU A 1 88 ? -6.423 -13.994 1.555 1.00 85.00 88 GLU A C 1
ATOM 644 O O . GLU A 1 88 ? -7.107 -13.724 2.541 1.00 85.00 88 GLU A O 1
ATOM 649 N N . GLU A 1 89 ? -6.752 -13.549 0.334 1.00 87.75 89 GLU A N 1
ATOM 650 C CA . GLU A 1 89 ? -7.919 -12.693 0.052 1.00 87.75 89 GLU A CA 1
ATOM 651 C C . GLU A 1 89 ? -7.902 -11.364 0.838 1.00 87.75 89 GLU A C 1
ATOM 653 O O . GLU A 1 89 ? -8.938 -10.721 1.062 1.00 87.75 89 GLU A O 1
ATOM 658 N N . VAL A 1 90 ? -6.710 -10.912 1.247 1.00 90.62 90 VAL A N 1
ATOM 659 C CA . VAL A 1 90 ? -6.524 -9.690 2.039 1.00 90.62 90 VAL A CA 1
ATOM 660 C C . VAL A 1 90 ? -7.072 -8.463 1.322 1.00 90.62 90 VAL A C 1
ATOM 662 O O . VAL A 1 90 ? -7.517 -7.529 1.988 1.00 90.62 90 VAL A O 1
ATOM 665 N N . ARG A 1 91 ? -7.122 -8.442 -0.015 1.00 90.69 91 ARG A N 1
ATOM 666 C CA . ARG A 1 91 ? -7.714 -7.319 -0.752 1.00 90.69 91 ARG A CA 1
ATOM 667 C C . ARG A 1 91 ? -9.210 -7.185 -0.481 1.00 90.69 91 ARG A C 1
ATOM 669 O O . ARG A 1 91 ? -9.684 -6.080 -0.224 1.00 90.69 91 ARG A O 1
ATOM 676 N N . GLN A 1 92 ? -9.938 -8.300 -0.480 1.00 91.81 92 GLN A N 1
ATOM 677 C CA . GLN A 1 92 ? -11.373 -8.327 -0.176 1.00 91.81 92 GLN A CA 1
ATOM 678 C C . GLN A 1 92 ? -11.623 -7.938 1.285 1.00 91.81 92 GLN A C 1
ATOM 680 O O . GLN A 1 92 ? -12.533 -7.167 1.595 1.00 91.81 92 GLN A O 1
ATOM 685 N N . TRP A 1 93 ? -10.766 -8.419 2.190 1.00 92.19 93 TRP A N 1
ATOM 686 C CA . TRP A 1 93 ? -10.802 -8.010 3.590 1.00 92.19 93 TRP A CA 1
ATOM 687 C C . TRP A 1 93 ? -10.548 -6.507 3.755 1.00 92.19 93 TRP A C 1
ATOM 689 O O . TRP A 1 93 ? -11.261 -5.841 4.507 1.00 92.19 93 TRP A O 1
ATOM 699 N N . CYS A 1 94 ? -9.573 -5.957 3.030 1.00 92.56 94 CYS A N 1
ATOM 700 C CA . CYS A 1 94 ? -9.255 -4.536 3.038 1.00 92.56 94 CYS A CA 1
ATOM 701 C C . CYS A 1 94 ? -10.409 -3.683 2.514 1.00 92.56 94 CYS A C 1
ATOM 703 O O . CYS A 1 94 ? -10.702 -2.655 3.124 1.00 92.56 94 CYS A O 1
ATOM 705 N N . ASP A 1 95 ? -11.098 -4.115 1.456 1.00 91.56 95 ASP A N 1
ATOM 706 C CA . ASP A 1 95 ? -12.303 -3.440 0.965 1.00 91.56 95 ASP A CA 1
ATOM 707 C C . ASP A 1 95 ? -13.377 -3.364 2.059 1.00 91.56 95 ASP A C 1
ATOM 709 O O . ASP A 1 95 ? -13.827 -2.276 2.433 1.00 91.56 95 ASP A O 1
ATOM 713 N N . ALA A 1 96 ? -13.692 -4.496 2.691 1.00 90.25 96 ALA A N 1
ATOM 714 C CA . ALA A 1 96 ? -14.656 -4.537 3.787 1.00 90.25 96 ALA A CA 1
ATOM 715 C C . ALA A 1 96 ? -14.216 -3.689 4.998 1.00 90.25 96 ALA A C 1
ATOM 717 O O . ALA A 1 96 ? -15.028 -2.986 5.604 1.00 90.25 96 ALA A O 1
ATOM 718 N N . TYR A 1 97 ? -12.930 -3.726 5.355 1.00 87.88 97 TYR A N 1
ATOM 719 C CA . TYR A 1 97 ? -12.373 -3.040 6.522 1.00 87.88 97 TYR A CA 1
ATOM 720 C C . TYR A 1 97 ? -12.272 -1.520 6.331 1.00 87.88 97 TYR A C 1
ATOM 722 O O . TYR A 1 97 ? -12.541 -0.739 7.251 1.00 87.88 97 TYR A O 1
ATOM 730 N N . VAL A 1 98 ? -11.902 -1.067 5.131 1.00 88.44 98 VAL A N 1
ATOM 731 C CA . VAL A 1 98 ? -11.828 0.358 4.797 1.00 88.44 98 VAL A CA 1
ATOM 732 C C . VAL A 1 98 ? -13.227 0.958 4.695 1.00 88.44 98 VAL A C 1
ATOM 734 O O . VAL A 1 98 ? -13.432 2.054 5.229 1.00 88.44 98 VAL A O 1
ATOM 737 N N . ASN A 1 99 ? -14.181 0.234 4.109 1.00 84.88 99 ASN A N 1
ATOM 738 C CA . ASN A 1 99 ? -15.567 0.677 3.961 1.00 84.88 99 ASN A CA 1
ATOM 739 C C . ASN A 1 99 ? -16.395 0.541 5.248 1.00 84.88 99 ASN A C 1
ATOM 741 O O . ASN A 1 99 ? -17.481 1.117 5.347 1.00 84.88 99 ASN A O 1
ATOM 745 N N . PHE A 1 100 ? -15.887 -0.153 6.273 1.00 82.00 100 PHE A N 1
ATOM 746 C CA . PHE A 1 100 ? -16.556 -0.206 7.566 1.00 82.00 100 PHE A CA 1
ATOM 747 C C . PHE A 1 100 ? -16.544 1.184 8.240 1.00 82.00 100 PHE A C 1
ATOM 749 O O . PHE A 1 100 ? -15.466 1.742 8.503 1.00 82.00 100 PHE A O 1
ATOM 756 N N . PRO A 1 101 ? -17.715 1.774 8.556 1.00 62.56 101 PRO A N 1
ATOM 757 C CA . PRO A 1 101 ? -17.778 3.040 9.266 1.00 62.56 101 PRO A CA 1
ATOM 758 C C . PRO A 1 101 ? -17.232 2.837 10.679 1.00 62.56 101 PRO A C 1
ATOM 760 O O . PRO A 1 101 ? -17.821 2.129 11.497 1.00 62.56 101 PRO A O 1
ATOM 763 N N . LEU A 1 102 ? -16.102 3.484 10.970 1.00 59.59 102 LEU A N 1
ATOM 764 C CA . LEU A 1 102 ? -15.495 3.524 12.298 1.00 59.59 102 LEU A CA 1
ATOM 765 C C . LEU A 1 102 ? -16.416 4.286 13.266 1.00 59.59 102 LEU A C 1
ATOM 767 O O . LEU A 1 102 ? -16.197 5.455 13.573 1.00 59.59 102 LEU A O 1
ATOM 771 N N . ARG A 1 103 ? -17.457 3.628 13.776 1.00 58.41 103 ARG A N 1
ATOM 772 C CA . ARG A 1 103 ? -17.962 3.949 15.110 1.00 58.41 103 ARG A CA 1
ATOM 773 C C . ARG A 1 103 ? -16.971 3.346 16.102 1.00 58.41 103 ARG A C 1
ATOM 775 O O . ARG A 1 103 ? -16.644 2.177 15.958 1.00 58.41 103 ARG A O 1
ATOM 782 N N . GLN A 1 104 ? -16.565 4.135 17.099 1.00 63.03 104 GLN A N 1
ATOM 783 C CA . GLN A 1 104 ? -15.608 3.851 18.189 1.00 63.03 104 GLN A CA 1
ATOM 784 C C . GLN A 1 104 ? -14.207 4.472 18.006 1.00 63.03 104 GLN A C 1
ATOM 786 O O . GLN A 1 104 ? -13.213 3.793 17.768 1.00 63.03 104 GLN A O 1
ATOM 791 N N . ARG A 1 105 ? -14.117 5.781 18.264 1.00 51.34 105 ARG A N 1
ATOM 792 C CA . ARG A 1 105 ? -13.092 6.298 19.181 1.00 51.34 105 ARG A CA 1
ATOM 793 C C . ARG A 1 105 ? -13.843 7.019 20.313 1.00 51.34 105 ARG A C 1
ATOM 795 O O . ARG A 1 105 ? -14.328 8.117 20.055 1.00 51.34 105 ARG A O 1
ATOM 802 N N . PRO A 1 106 ? -14.029 6.423 21.503 1.00 53.91 106 PRO A N 1
ATOM 803 C CA . PRO A 1 106 ? -14.356 7.214 22.683 1.00 53.91 106 PRO A CA 1
ATOM 804 C C . PRO A 1 106 ? -13.127 8.067 23.041 1.00 53.91 106 PRO A C 1
ATOM 806 O O . PRO A 1 106 ? -12.009 7.547 23.053 1.00 53.91 106 PRO A O 1
ATOM 809 N N . GLU A 1 107 ? -13.347 9.373 23.210 1.00 59.69 107 GLU A N 1
ATOM 810 C CA . GLU A 1 107 ? -12.367 10.348 23.719 1.00 59.69 107 GLU A CA 1
ATOM 811 C C . GLU A 1 107 ? -12.055 10.125 25.202 1.00 59.69 107 GLU A C 1
ATOM 813 O O . GLU A 1 107 ? -12.989 9.753 25.953 1.00 59.69 107 GLU A O 1
#

Sequence (107 aa):
MAASDTNGRGGSVALGQCLLAAVLVACALALQQGVEAVPVYEFKHEESVTIAADNACYQNEEVE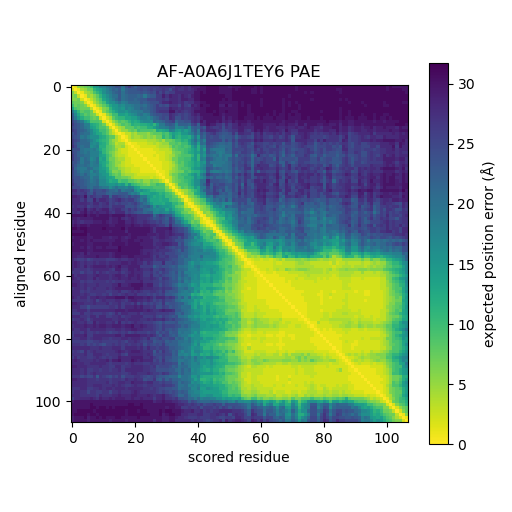ELCQMCAKKTKSNVVYPMCCQDEEEVRQWCDAYVNFPLRQRPE

Solvent-accessible surface area (backbone atoms only — not comparable to full-atom values): 6849 Å² total; per-residue (Å²): 137,89,83,80,90,81,89,79,90,55,80,70,57,54,55,53,50,51,50,51,50,51,52,52,52,52,50,54,60,64,59,69,80,71,82,82,84,71,84,76,77,86,66,96,61,100,64,88,79,73,85,56,99,83,31,49,37,85,79,31,66,71,54,31,54,47,24,54,53,29,20,66,72,71,71,36,79,67,48,31,63,33,25,32,64,45,46,92,53,35,40,64,51,32,53,56,60,62,70,46,79,82,80,83,78,84,132

Secondary structure (DSSP, 8-state):
--------S-HHHHHHHHHHHHHHHHHHHHHTTS---------SSS------S--HHHH-HHHHHHHHHHHHHHT-SSHHHHHHHTGGGHHHHHHHHHHS-------

Mean predicted aligned error: 18.11 Å

Radius of gyration: 30.29 Å; Cα contacts (8 Å, |Δi|>4): 51; chains: 1; bounding box: 82×34×66 Å

Organism: Frankliniella occidentalis (NCBI:txid133901)

pLDDT: mean 72.31, std 17.08, range [37.31, 93.25]

Foldseek 3Di:
DDDDDDDDDDPVVVVVVVVVVVVVVVVVVVVVVPDDCPPPPPDPDPDDLDLPPPFVLV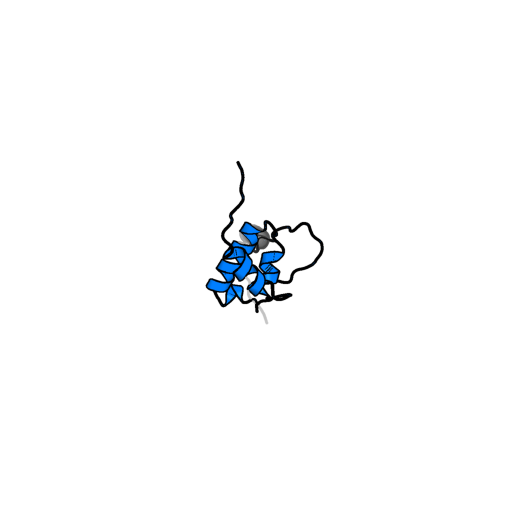VDVVLVVLQVLLCVVVVPPVSNSCSRNCPPVSVVVSVVVSPPPDDDDDD